Protein AF-A0A537CIV7-F1 (afdb_monomer_lite)

Structure (mmCIF, N/CA/C/O backbone):
data_AF-A0A537CIV7-F1
#
_entry.id   AF-A0A537CIV7-F1
#
loop_
_atom_site.group_PDB
_atom_site.id
_atom_site.type_symbol
_atom_site.label_atom_id
_atom_site.label_alt_id
_atom_site.label_comp_id
_atom_site.label_asym_id
_atom_site.label_entity_id
_atom_site.label_seq_id
_atom_site.pdbx_PDB_ins_code
_atom_site.Cartn_x
_atom_site.Cartn_y
_atom_site.Cartn_z
_atom_site.occupancy
_atom_site.B_iso_or_equiv
_atom_site.auth_seq_id
_atom_site.auth_comp_id
_atom_site.auth_asym_id
_atom_site.auth_atom_id
_atom_site.pdbx_PDB_model_num
ATOM 1 N N . ALA A 1 1 ? 9.770 4.472 -21.430 1.00 69.88 1 ALA A N 1
ATOM 2 C CA . ALA A 1 1 ? 8.356 4.059 -21.590 1.00 69.88 1 ALA A CA 1
ATOM 3 C C . ALA A 1 1 ? 8.071 2.670 -21.005 1.00 69.88 1 ALA A C 1
ATOM 5 O O . ALA A 1 1 ? 6.975 2.461 -20.501 1.00 69.88 1 ALA A O 1
ATOM 6 N N . GLU A 1 2 ? 9.027 1.734 -21.020 1.00 82.88 2 GLU A N 1
ATOM 7 C CA . GLU A 1 2 ? 8.827 0.362 -20.512 1.00 82.88 2 GLU A CA 1
ATOM 8 C C . GLU A 1 2 ? 8.556 0.280 -19.002 1.00 82.88 2 GLU A C 1
ATOM 10 O O . GLU A 1 2 ? 7.658 -0.453 -18.599 1.00 82.88 2 GLU A O 1
ATOM 15 N N . GLY A 1 3 ? 9.238 1.090 -18.181 1.00 91.81 3 GLY A N 1
ATOM 16 C CA . GLY A 1 3 ? 9.016 1.120 -16.726 1.00 91.81 3 GLY A CA 1
ATOM 17 C C . GLY A 1 3 ? 7.575 1.469 -16.342 1.00 91.81 3 GLY A C 1
ATOM 18 O O . GLY A 1 3 ? 6.943 0.739 -15.593 1.00 91.81 3 GLY A O 1
ATOM 19 N N . VAL A 1 4 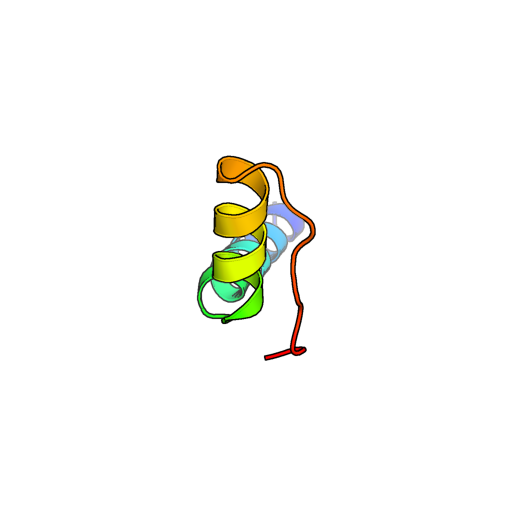? 6.998 2.501 -16.965 1.00 94.75 4 VAL A N 1
ATOM 20 C CA . VAL A 1 4 ? 5.604 2.917 -16.713 1.00 94.75 4 VAL A CA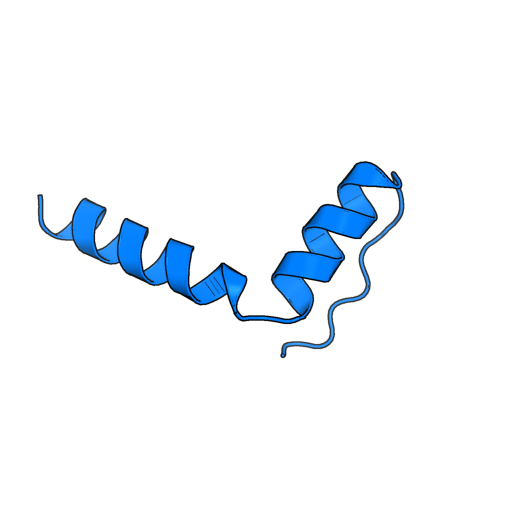 1
ATOM 21 C C . VAL A 1 4 ? 4.601 1.840 -17.141 1.00 94.75 4 VAL A C 1
ATOM 23 O O . VAL A 1 4 ? 3.588 1.619 -16.480 1.00 94.75 4 VAL A O 1
ATOM 26 N N . LEU A 1 5 ? 4.863 1.143 -18.254 1.00 95.25 5 LEU A N 1
ATOM 27 C CA . LEU A 1 5 ? 4.010 0.037 -18.699 1.00 95.25 5 LEU A CA 1
ATOM 28 C C . LEU A 1 5 ? 4.080 -1.154 -17.739 1.00 95.25 5 LEU A C 1
ATOM 30 O O . LEU A 1 5 ? 3.053 -1.789 -17.490 1.00 95.25 5 LEU A O 1
ATOM 34 N N . PHE A 1 6 ? 5.268 -1.442 -17.210 1.00 95.25 6 PHE A N 1
ATOM 35 C CA . PHE A 1 6 ? 5.481 -2.475 -16.205 1.00 95.25 6 PHE A CA 1
ATOM 36 C C . PHE A 1 6 ? 4.772 -2.124 -14.891 1.00 95.25 6 PHE A C 1
ATOM 38 O O . PHE A 1 6 ? 3.929 -2.896 -14.437 1.00 95.25 6 PHE A O 1
ATOM 45 N N . GLU A 1 7 ? 5.017 -0.931 -14.345 1.00 96.56 7 GLU A N 1
ATOM 46 C CA . GLU A 1 7 ? 4.391 -0.435 -13.114 1.00 96.56 7 GLU A CA 1
ATOM 47 C C . GLU A 1 7 ? 2.867 -0.457 -13.204 1.00 96.56 7 GLU A C 1
ATOM 49 O O . GLU A 1 7 ? 2.203 -0.947 -12.296 1.00 96.56 7 GLU A O 1
ATOM 54 N N . ARG A 1 8 ? 2.291 -0.025 -14.332 1.00 95.75 8 ARG A N 1
ATOM 55 C CA . ARG A 1 8 ? 0.837 -0.061 -14.531 1.00 95.75 8 ARG A CA 1
ATOM 56 C C . ARG A 1 8 ? 0.275 -1.484 -14.492 1.00 95.75 8 ARG A C 1
ATOM 58 O O . ARG A 1 8 ? -0.795 -1.700 -13.931 1.00 95.75 8 ARG A O 1
ATOM 65 N N . ARG A 1 9 ? 0.969 -2.462 -15.085 1.00 95.75 9 ARG A N 1
ATOM 66 C CA . ARG A 1 9 ? 0.534 -3.871 -15.063 1.00 95.75 9 ARG A CA 1
ATOM 67 C C . ARG A 1 9 ? 0.616 -4.463 -13.660 1.00 95.75 9 ARG A C 1
ATOM 69 O O . ARG A 1 9 ? -0.329 -5.124 -13.241 1.00 95.75 9 ARG A O 1
ATOM 76 N N . VAL A 1 10 ? 1.710 -4.197 -12.949 1.00 95.38 10 VAL A N 1
ATOM 77 C CA . VAL A 1 10 ? 1.895 -4.634 -11.558 1.00 95.38 10 VAL A CA 1
ATOM 78 C C . VAL A 1 10 ? 0.851 -3.989 -10.649 1.00 95.38 10 VAL A C 1
ATOM 80 O O . VAL A 1 10 ? 0.248 -4.664 -9.828 1.00 95.38 10 VAL A O 1
ATOM 83 N N . PHE A 1 11 ? 0.564 -2.704 -10.833 1.00 94.81 11 PHE A N 1
ATOM 84 C CA . PHE A 1 11 ? -0.472 -2.018 -10.070 1.00 94.81 11 PHE A CA 1
ATOM 85 C C . PHE A 1 11 ? -1.859 -2.627 -10.315 1.00 94.81 11 PHE A C 1
ATOM 87 O O . PHE A 1 11 ? -2.592 -2.900 -9.369 1.00 94.81 11 PHE A O 1
ATOM 94 N N . HIS A 1 12 ? -2.209 -2.916 -11.572 1.00 96.00 12 HIS A N 1
ATOM 95 C CA . HIS A 1 12 ? -3.482 -3.564 -11.893 1.00 96.00 12 HIS A CA 1
ATOM 96 C C . HIS A 1 12 ? -3.616 -4.959 -11.267 1.00 96.00 12 HIS A C 1
ATOM 98 O O . HIS A 1 12 ? -4.71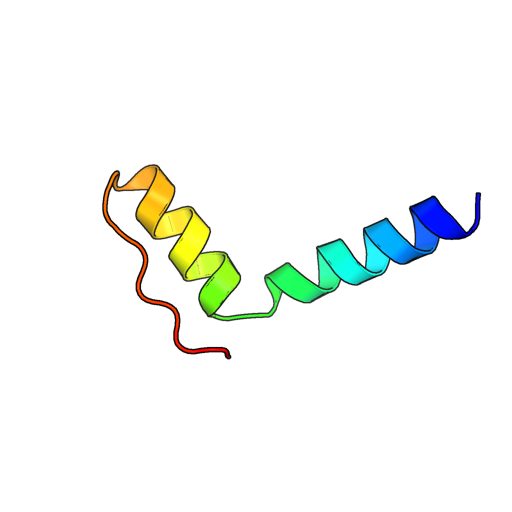6 -5.321 -10.852 1.00 96.00 12 HIS A O 1
ATOM 104 N N . SER A 1 13 ? -2.533 -5.740 -11.165 1.00 94.25 13 SER A N 1
ATOM 105 C CA . SER A 1 13 ? -2.615 -7.075 -10.562 1.00 94.25 13 SER A CA 1
ATOM 106 C C . SER A 1 13 ? -2.914 -7.034 -9.061 1.00 94.25 13 SER A C 1
ATOM 108 O O . SER A 1 13 ? -3.522 -7.973 -8.550 1.00 94.25 13 SER A O 1
ATOM 110 N N . GLN A 1 14 ? -2.588 -5.942 -8.357 1.00 93.00 14 GLN A N 1
ATOM 111 C CA . GLN A 1 14 ? -2.896 -5.810 -6.928 1.00 93.00 14 GLN A CA 1
ATOM 112 C C . GLN A 1 14 ? -4.404 -5.807 -6.639 1.00 93.00 14 GLN A C 1
ATOM 114 O O . GLN A 1 14 ? -4.809 -6.275 -5.582 1.00 93.00 14 GLN A O 1
ATOM 119 N N . PHE A 1 15 ? -5.249 -5.358 -7.573 1.00 93.12 15 PHE A N 1
ATOM 120 C CA . PHE A 1 15 ? -6.712 -5.323 -7.393 1.00 93.12 15 PHE A CA 1
ATOM 121 C C . PHE A 1 15 ? -7.369 -6.713 -7.349 1.00 93.12 15 PHE A C 1
ATOM 123 O O . PHE A 1 15 ? -8.552 -6.829 -7.023 1.00 93.12 15 PHE A O 1
ATOM 130 N N . ALA A 1 16 ? -6.621 -7.772 -7.673 1.00 93.50 16 ALA A N 1
ATOM 131 C CA . ALA A 1 16 ? -7.083 -9.146 -7.515 1.00 93.50 16 ALA A CA 1
ATOM 132 C C . ALA A 1 16 ? -6.936 -9.672 -6.074 1.00 93.50 16 ALA A C 1
ATOM 134 O O . ALA A 1 16 ? -7.599 -10.649 -5.732 1.00 93.50 16 ALA A O 1
ATOM 135 N N . LEU A 1 17 ? -6.099 -9.038 -5.244 1.00 93.44 17 LEU A N 1
ATOM 136 C CA . LEU A 1 17 ? -5.796 -9.489 -3.882 1.00 93.44 17 LEU A CA 1
ATOM 137 C C . LEU A 1 17 ? -6.913 -9.111 -2.900 1.00 93.44 17 LEU A C 1
ATOM 139 O O . LEU A 1 17 ? -7.537 -8.050 -3.024 1.00 93.44 17 LEU A O 1
ATOM 143 N N . GLU A 1 18 ? -7.140 -9.952 -1.888 1.00 92.19 18 GLU A N 1
ATOM 144 C CA . GLU A 1 18 ? -8.104 -9.656 -0.8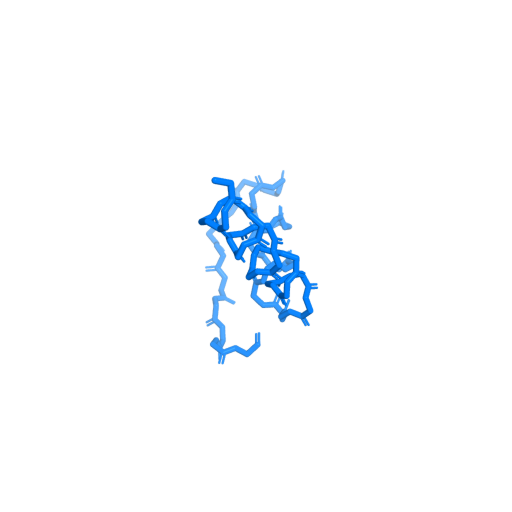17 1.00 92.19 18 GLU A CA 1
ATOM 145 C C . GLU A 1 18 ? -7.661 -8.417 -0.029 1.00 92.19 18 GLU A C 1
ATOM 147 O O . GLU A 1 18 ? -8.474 -7.546 0.294 1.00 92.19 18 GLU A O 1
ATOM 152 N N . ASP A 1 19 ? -6.354 -8.297 0.201 1.00 94.44 19 ASP A N 1
ATOM 153 C CA . ASP A 1 19 ? -5.761 -7.202 0.965 1.00 94.44 19 ASP A CA 1
ATOM 154 C C . ASP A 1 19 ? -5.933 -5.830 0.302 1.00 94.44 19 ASP A C 1
ATOM 156 O O . ASP A 1 19 ? -6.055 -4.816 0.995 1.00 94.44 19 ASP A O 1
ATOM 160 N N . GLN A 1 20 ? -6.006 -5.772 -1.032 1.00 95.31 20 GLN A N 1
ATOM 161 C CA . GLN A 1 20 ? -6.264 -4.512 -1.732 1.00 95.31 20 GLN A CA 1
ATOM 162 C C . GLN A 1 20 ? -7.674 -3.996 -1.425 1.00 95.31 20 GLN A C 1
ATOM 164 O O . GLN A 1 20 ? -7.856 -2.803 -1.167 1.00 95.31 20 GLN A O 1
ATOM 169 N N . LYS A 1 21 ? -8.661 -4.898 -1.385 1.00 95.06 21 LYS A N 1
ATOM 170 C CA . LYS A 1 21 ? -10.050 -4.560 -1.054 1.00 95.06 21 LYS A CA 1
ATOM 171 C C . LYS A 1 21 ? -10.190 -4.161 0.411 1.00 95.06 21 LYS A C 1
ATOM 173 O O . LYS A 1 21 ? -10.821 -3.149 0.703 1.00 95.06 21 LYS A O 1
ATOM 178 N N . GLU A 1 22 ? -9.566 -4.911 1.317 1.00 96.81 22 GLU A N 1
ATOM 179 C CA . GLU A 1 22 ? -9.563 -4.613 2.754 1.00 96.81 22 GLU A CA 1
ATOM 180 C C . GLU A 1 22 ? -8.884 -3.274 3.061 1.00 96.81 22 GLU A C 1
ATOM 182 O O . GLU A 1 22 ? -9.422 -2.477 3.825 1.00 96.81 22 GLU A O 1
ATOM 187 N N . GLY A 1 23 ? -7.743 -2.976 2.433 1.00 95.88 23 GLY A N 1
ATOM 188 C CA . GLY A 1 23 ? -7.056 -1.697 2.612 1.00 95.88 23 GLY A CA 1
ATOM 189 C C . GLY A 1 23 ? -7.921 -0.503 2.201 1.00 95.88 23 GLY A C 1
ATOM 190 O O . GLY A 1 23 ? -7.991 0.492 2.924 1.00 95.88 23 GLY A O 1
ATOM 191 N N . MET A 1 24 ? -8.630 -0.616 1.073 1.00 96.94 24 MET A N 1
ATOM 192 C CA . MET A 1 24 ? -9.550 0.425 0.605 1.00 96.94 24 MET A CA 1
ATOM 193 C C . MET A 1 24 ? -10.790 0.555 1.493 1.00 96.94 24 MET A C 1
ATOM 195 O O . MET A 1 24 ? -11.168 1.674 1.844 1.00 96.94 24 MET A O 1
ATOM 199 N N . ALA A 1 25 ? -11.396 -0.563 1.900 1.00 97.38 25 ALA A N 1
ATOM 200 C CA . ALA A 1 25 ? -12.552 -0.562 2.792 1.00 97.38 25 ALA A CA 1
ATOM 201 C C . ALA A 1 25 ? -12.203 0.038 4.162 1.00 97.38 25 ALA A C 1
ATOM 203 O O . ALA A 1 25 ? -12.873 0.958 4.626 1.00 97.38 25 ALA A O 1
ATOM 204 N N . ALA A 1 26 ? -11.099 -0.403 4.770 1.00 97.38 26 ALA A N 1
ATOM 205 C CA . ALA A 1 26 ? -10.632 0.103 6.055 1.00 97.38 26 ALA A CA 1
ATOM 206 C C . ALA A 1 26 ? -10.329 1.609 6.018 1.00 97.38 26 ALA A C 1
ATOM 208 O O . ALA A 1 26 ? -10.626 2.317 6.981 1.00 97.38 26 ALA A O 1
ATOM 209 N N . PHE A 1 27 ? -9.781 2.108 4.902 1.00 97.44 27 PHE A N 1
ATOM 210 C CA . PHE A 1 27 ? -9.551 3.537 4.700 1.00 97.44 27 PHE A CA 1
ATOM 211 C C . PHE A 1 27 ? -10.864 4.333 4.662 1.00 97.44 27 PHE A C 1
ATOM 213 O O . PHE A 1 27 ? -10.989 5.330 5.376 1.00 97.44 27 PHE A O 1
ATOM 220 N N . LEU A 1 28 ? -11.856 3.877 3.887 1.00 97.88 28 LEU A N 1
ATOM 221 C CA . LEU A 1 28 ? -13.180 4.513 3.821 1.00 97.88 28 LEU A CA 1
ATOM 222 C C . LEU A 1 28 ? -13.887 4.502 5.185 1.00 97.88 28 LEU A C 1
ATOM 224 O O . LEU A 1 28 ? -14.494 5.496 5.581 1.00 97.88 28 LEU A O 1
ATOM 228 N N . GLU A 1 29 ? -13.755 3.402 5.924 1.00 97.88 29 GLU A N 1
ATOM 229 C CA . GLU A 1 29 ? -14.343 3.196 7.252 1.00 97.88 29 GLU A CA 1
ATOM 230 C C . GLU A 1 29 ? -13.526 3.833 8.394 1.00 97.88 29 GLU A C 1
ATOM 232 O O . GLU A 1 29 ? -13.941 3.777 9.551 1.00 97.88 29 GLU A O 1
ATOM 237 N N . LYS A 1 30 ? -12.375 4.457 8.096 1.00 97.00 30 LYS A N 1
ATOM 238 C CA . LYS A 1 30 ? -11.460 5.086 9.072 1.00 97.00 30 LYS A CA 1
ATOM 239 C C . LYS A 1 30 ? -11.025 4.148 10.206 1.00 97.00 30 LYS A C 1
ATOM 241 O O . LYS A 1 30 ? -10.869 4.570 11.353 1.00 97.00 30 LYS A O 1
ATOM 246 N N . ARG A 1 31 ? -10.791 2.878 9.882 1.00 97.69 31 ARG A N 1
ATOM 247 C CA . ARG A 1 31 ? -10.282 1.859 10.811 1.00 97.69 31 ARG A CA 1
ATOM 248 C C . ARG A 1 31 ? -8.932 1.315 10.352 1.00 97.69 31 ARG A C 1
ATOM 250 O O . ARG A 1 31 ? -8.495 1.537 9.227 1.00 97.69 31 ARG A O 1
ATOM 257 N N . LYS A 1 32 ? -8.264 0.563 11.228 1.00 96.94 32 LYS A N 1
ATOM 258 C CA . LYS A 1 32 ? -7.034 -0.151 10.868 1.00 96.94 32 LYS A CA 1
ATOM 259 C C . LYS A 1 32 ? -7.374 -1.351 9.958 1.00 96.94 32 LYS A C 1
ATOM 261 O O . LYS A 1 32 ? -8.281 -2.108 10.315 1.00 96.94 32 LYS A O 1
ATOM 266 N N . PRO A 1 33 ? -6.673 -1.544 8.825 1.00 96.00 33 PRO A N 1
ATOM 267 C CA . PRO A 1 33 ? -6.856 -2.722 7.981 1.00 96.00 33 PRO A CA 1
ATOM 268 C C . PRO A 1 33 ? -6.278 -3.984 8.629 1.00 96.00 33 PRO A C 1
ATOM 270 O O . PRO A 1 33 ? -5.293 -3.919 9.375 1.00 96.00 33 PRO A O 1
ATOM 273 N N . VAL A 1 34 ? -6.868 -5.136 8.310 1.00 95.88 34 VAL A N 1
ATOM 274 C CA . VAL A 1 34 ? -6.389 -6.463 8.725 1.00 95.88 34 VAL A CA 1
ATOM 275 C C . VAL A 1 34 ? -5.925 -7.251 7.505 1.00 95.88 34 VAL A C 1
ATOM 277 O O . VAL A 1 34 ? -6.711 -7.944 6.863 1.00 95.88 34 VAL A O 1
ATOM 280 N N . PHE A 1 35 ? -4.630 -7.166 7.213 1.00 95.44 35 PHE A N 1
ATOM 281 C CA . PHE A 1 35 ? -4.026 -7.870 6.084 1.00 95.44 35 PHE A CA 1
ATOM 282 C C . PHE A 1 35 ? -3.788 -9.348 6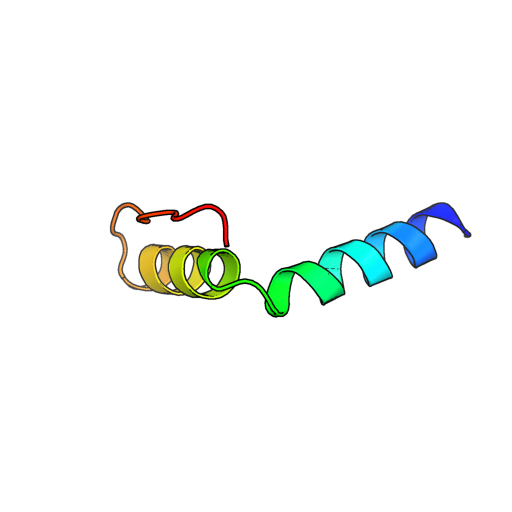.382 1.00 95.44 35 PHE A C 1
ATOM 284 O O . PHE A 1 35 ? -3.406 -9.726 7.494 1.00 95.44 35 PHE A O 1
ATOM 291 N N . LYS A 1 36 ? -4.012 -10.184 5.370 1.00 92.75 36 LYS A N 1
ATOM 292 C CA . LYS A 1 36 ? -3.892 -11.645 5.439 1.00 92.75 36 LYS A CA 1
ATOM 293 C C . LYS A 1 36 ? -2.844 -12.195 4.470 1.00 92.75 36 LYS A C 1
ATOM 295 O O . LYS A 1 36 ? -2.659 -13.411 4.434 1.00 92.75 36 LYS A O 1
ATOM 300 N N . ASN A 1 37 ? -2.147 -11.312 3.751 1.00 86.00 37 ASN A N 1
ATOM 301 C CA . ASN A 1 37 ? -1.123 -11.600 2.750 1.00 86.00 37 ASN A CA 1
ATOM 302 C C . ASN A 1 37 ? -1.635 -12.544 1.653 1.00 86.00 37 ASN A C 1
ATOM 304 O O . ASN A 1 37 ? -0.970 -13.526 1.313 1.00 86.00 37 ASN A 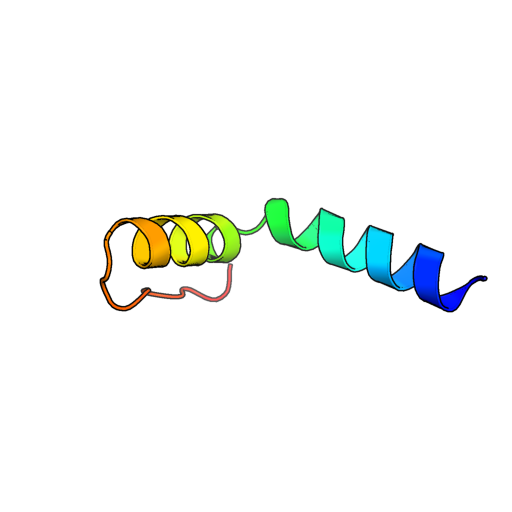O 1
ATOM 308 N N . ARG A 1 38 ? -2.839 -12.260 1.143 1.00 74.56 38 ARG A N 1
ATOM 309 C CA . ARG A 1 38 ? -3.509 -13.023 0.082 1.00 74.56 38 ARG A CA 1
ATOM 310 C C . ARG A 1 38 ? -4.415 -12.161 -0.792 1.00 74.56 38 ARG A C 1
ATOM 312 O O . ARG A 1 38 ? -4.854 -11.079 -0.341 1.00 74.56 38 ARG A O 1
#

Secondary structure (DSSP, 8-state):
-HHHHHHHHHHHHHTTSHHHHHHHHHHHTTS-------

pLDDT: mean 93.64, std 5.86, range [69.88, 97.88]

Foldseek 3Di:
DVVVVVVVVVVVVCVVDPQVVQVVVCVVVVHDGDDPPD

Radius of gyration: 12.5 Å; chains: 1; bounding box: 23×18×32 Å

Sequence (38 aa):
AEGVLFERRVFHSQFALEDQKEGMAAFLEKRKPVFKNR